Protein AF-A0A954H756-F1 (afdb_monomer)

Solvent-accessible surface area (backbone atoms only — not comparable to full-atom values): 7678 Å² total; per-residue (Å²): 134,86,78,82,77,81,52,74,62,62,56,52,52,52,54,52,53,52,52,53,53,49,65,61,44,54,64,52,52,51,54,52,51,53,52,49,36,52,51,51,34,53,49,37,53,50,49,50,53,50,15,44,51,52,43,21,76,73,68,79,44,71,74,56,66,47,76,98,42,46,67,43,47,54,42,73,62,69,33,19,66,55,66,82,34,46,74,57,40,68,48,56,61,86,91,54,54,53,34,40,78,60,83,94,64,56,41,75,27,75,80,40,49,67,52,73,69,58,81,58,69,73,84,47,39,82,76,62,77,130

Secondary structure (DSSP, 8-state):
----PPPHHHHHHHHHHHHHHHHHHHHHHHHHHHHHHHHHHHHHHHHHHHHHHHHHHHHSS--PPPTT-TTPPPHHHHTGGGTT-HHHHHHS-SSS-SEESSGGG-EE-GGGHHHHH---GGGS-TTS--

Structure (mmCIF, N/CA/C/O backbone):
data_AF-A0A954H756-F1
#
_entry.id   AF-A0A954H756-F1
#
loop_
_atom_site.group_PDB
_atom_site.id
_atom_site.type_symbol
_atom_site.label_atom_id
_atom_site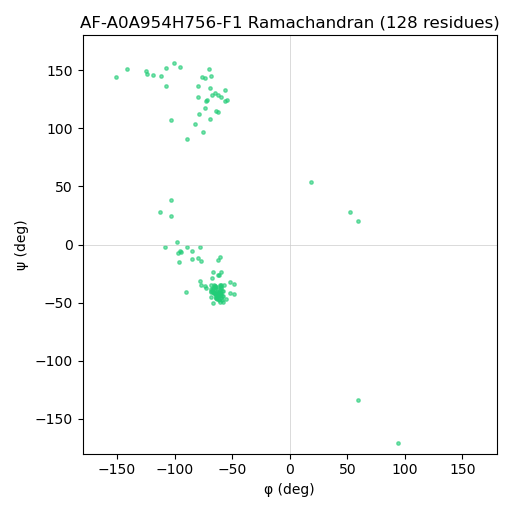.label_alt_id
_atom_site.label_comp_id
_atom_site.label_asym_id
_atom_site.label_entity_id
_atom_site.label_seq_id
_atom_site.pdbx_PDB_ins_code
_atom_site.Cartn_x
_atom_site.Cartn_y
_atom_site.Cartn_z
_atom_site.occupancy
_atom_site.B_iso_or_equiv
_atom_site.auth_seq_id
_atom_site.auth_comp_id
_atom_site.auth_asym_id
_atom_site.auth_atom_id
_atom_site.pdbx_PDB_model_num
ATOM 1 N N . MET A 1 1 ? -52.674 17.318 35.485 1.00 52.25 1 MET A N 1
ATOM 2 C CA . MET A 1 1 ? -51.735 16.409 34.785 1.00 52.25 1 MET A CA 1
ATOM 3 C C . MET A 1 1 ? -50.572 16.095 35.718 1.00 52.25 1 MET A C 1
ATOM 5 O O . MET A 1 1 ? -49.840 17.005 36.085 1.00 52.25 1 MET A O 1
ATOM 9 N N . ARG A 1 2 ? -50.454 14.851 36.197 1.00 52.75 2 ARG A N 1
ATOM 10 C CA . ARG A 1 2 ? -49.448 14.463 37.199 1.00 52.75 2 ARG A CA 1
ATOM 11 C C . ARG A 1 2 ? -48.113 14.191 36.496 1.00 52.75 2 ARG A C 1
ATOM 13 O O . ARG A 1 2 ? -47.972 13.156 35.854 1.00 52.75 2 ARG A O 1
ATOM 20 N N . LYS A 1 3 ? -47.157 15.124 36.583 1.00 62.19 3 LYS A N 1
ATOM 21 C CA . LYS A 1 3 ? -45.774 14.883 36.140 1.00 62.19 3 LYS A CA 1
ATOM 22 C C . LYS A 1 3 ? -45.188 13.780 37.03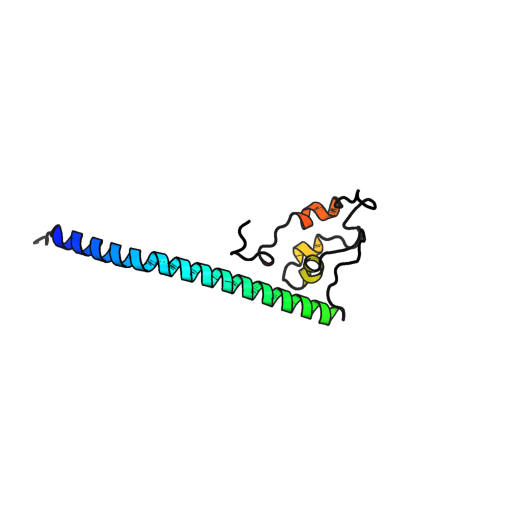0 1.00 62.19 3 LYS A C 1
ATOM 24 O O . LYS A 1 3 ? -45.085 13.972 38.239 1.00 62.19 3 LYS A O 1
ATOM 29 N N . ARG A 1 4 ? -44.864 12.615 36.461 1.00 69.50 4 ARG A N 1
ATOM 30 C CA . ARG A 1 4 ? -44.058 11.597 37.150 1.00 69.50 4 ARG A CA 1
ATOM 31 C C . ARG A 1 4 ? -42.644 12.169 37.277 1.00 69.50 4 ARG A C 1
ATOM 33 O O . ARG A 1 4 ? -41.977 12.357 36.265 1.00 69.50 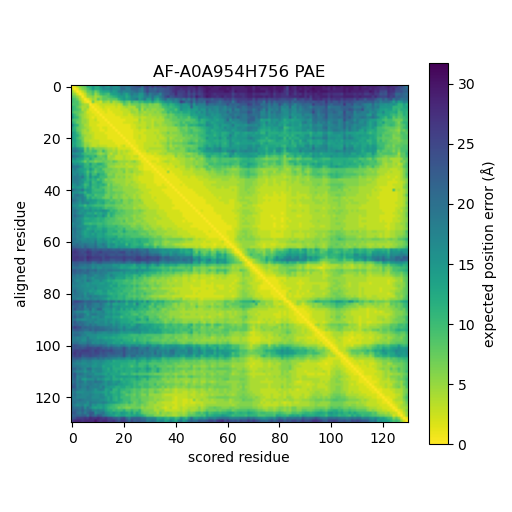4 ARG A O 1
ATOM 40 N N . GLY A 1 5 ? -42.248 12.546 38.490 1.00 72.44 5 GLY A N 1
ATOM 41 C CA . GLY A 1 5 ? -40.878 12.956 38.783 1.00 72.44 5 GLY A CA 1
ATOM 42 C C . GLY A 1 5 ? -39.981 11.727 38.755 1.00 72.44 5 GLY A C 1
ATOM 43 O O . GLY A 1 5 ? -40.275 10.750 39.436 1.00 72.44 5 GLY A O 1
ATOM 44 N N . PHE A 1 6 ? -38.933 11.771 37.938 1.00 75.12 6 PHE A N 1
ATOM 45 C CA . PHE A 1 6 ? -37.888 10.753 37.926 1.00 75.12 6 PHE A CA 1
ATOM 46 C C . PHE A 1 6 ? -37.161 10.799 39.272 1.00 75.12 6 PHE A C 1
ATOM 48 O O . PHE A 1 6 ? -36.789 11.883 39.731 1.00 75.12 6 PHE A O 1
ATOM 55 N N . THR A 1 7 ? -36.978 9.658 39.928 1.00 88.81 7 THR A N 1
ATOM 56 C CA . THR A 1 7 ? -36.192 9.623 41.166 1.00 88.81 7 THR A CA 1
ATOM 57 C C . THR A 1 7 ? -34.701 9.703 40.823 1.00 88.81 7 THR A C 1
ATOM 59 O O . THR A 1 7 ? -34.252 9.153 39.818 1.00 88.81 7 THR A O 1
ATOM 62 N N . LEU A 1 8 ? -33.903 10.384 41.655 1.00 87.38 8 LEU A N 1
ATOM 63 C CA . LEU A 1 8 ? -32.437 10.444 41.496 1.00 87.38 8 LEU A CA 1
ATOM 64 C C . LEU A 1 8 ? -31.811 9.045 41.368 1.00 87.38 8 LEU A C 1
ATOM 66 O O . LEU A 1 8 ? -30.833 8.863 40.650 1.00 87.38 8 LEU A O 1
ATOM 70 N N . ILE A 1 9 ? -32.413 8.061 42.038 1.00 90.88 9 ILE A N 1
ATOM 71 C CA . ILE A 1 9 ? -31.980 6.663 42.050 1.00 90.88 9 ILE A CA 1
ATOM 72 C C . ILE A 1 9 ? -32.186 6.007 40.678 1.00 90.88 9 ILE A C 1
ATOM 74 O O . ILE A 1 9 ? -31.269 5.358 40.181 1.00 90.88 9 ILE A O 1
ATOM 78 N N . GLU A 1 10 ? -33.343 6.203 40.036 1.00 90.50 10 GLU A N 1
ATOM 79 C CA . GLU A 1 10 ? -33.596 5.672 38.688 1.00 90.50 10 GLU A CA 1
ATOM 80 C C . GLU A 1 10 ? -32.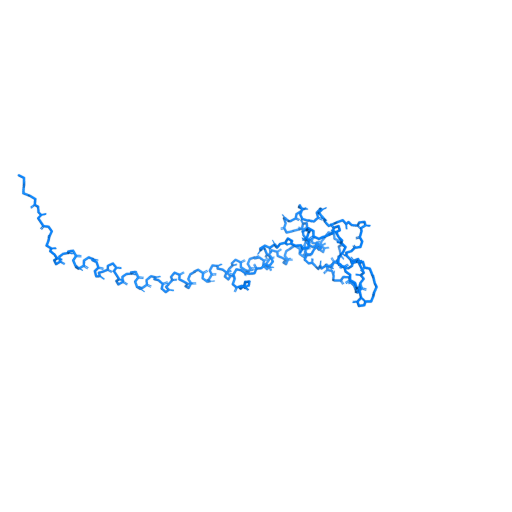597 6.231 37.670 1.00 90.50 10 GLU A C 1
ATOM 82 O O . GLU A 1 10 ? -32.083 5.485 36.838 1.00 90.50 10 GLU A O 1
ATOM 87 N N . LEU A 1 11 ? -32.264 7.524 37.757 1.00 90.75 11 LEU A N 1
ATOM 88 C CA . LEU A 1 11 ? -31.269 8.133 36.870 1.00 90.75 11 LEU A CA 1
ATOM 89 C C . LEU A 1 11 ? -29.865 7.559 37.123 1.00 90.75 11 LEU A C 1
ATOM 91 O O . LEU A 1 11 ? -29.133 7.273 36.175 1.00 90.75 11 LEU A O 1
ATOM 95 N N . LEU A 1 12 ? -29.506 7.360 38.394 1.00 92.94 12 LEU A N 1
ATOM 96 C CA . LEU A 1 12 ? -28.193 6.867 38.807 1.00 92.94 12 LEU A CA 1
ATOM 97 C C . LEU A 1 12 ? -27.950 5.414 38.367 1.00 92.94 12 LEU A C 1
ATOM 99 O O . LEU A 1 12 ? -26.855 5.075 37.920 1.00 92.94 12 LEU A O 1
ATOM 103 N N . VAL A 1 13 ? -28.975 4.561 38.422 1.00 94.12 13 VAL A N 1
ATOM 104 C CA . VAL A 1 13 ? -28.884 3.179 37.921 1.00 94.12 13 VAL A CA 1
ATOM 105 C C . VAL A 1 13 ? -28.644 3.151 36.412 1.00 94.12 13 VAL A C 1
ATOM 107 O O . VAL A 1 13 ? -27.800 2.392 35.938 1.00 94.12 13 VAL A O 1
ATOM 110 N N . VAL A 1 14 ? -29.336 4.000 35.648 1.00 94.75 14 VAL A N 1
ATOM 111 C CA . VAL A 1 14 ? -29.204 4.026 34.183 1.00 94.75 14 VAL A CA 1
ATOM 112 C C . VAL A 1 14 ? -27.793 4.432 33.762 1.00 94.75 14 VAL A C 1
ATOM 114 O O . VAL A 1 14 ? -27.189 3.763 32.923 1.00 94.75 14 VAL A O 1
ATOM 117 N N . ILE A 1 15 ? -27.227 5.479 34.370 1.00 95.94 15 ILE A N 1
ATOM 118 C CA . ILE A 1 15 ? -25.853 5.895 34.052 1.00 95.94 15 ILE A CA 1
ATOM 119 C C . ILE A 1 15 ? -24.824 4.829 34.456 1.00 95.94 15 ILE A C 1
ATOM 121 O O . ILE A 1 15 ? -23.861 4.620 33.721 1.00 95.94 15 ILE A O 1
ATOM 125 N N . ALA A 1 16 ? -25.047 4.109 35.563 1.00 95.31 16 ALA A N 1
ATOM 126 C CA . ALA A 1 16 ? -24.163 3.031 36.001 1.00 95.31 16 ALA A CA 1
ATOM 127 C C . ALA A 1 16 ? -24.146 1.867 34.997 1.00 95.31 16 ALA A C 1
ATOM 129 O O . ALA A 1 16 ? -23.077 1.371 34.641 1.00 95.31 16 ALA A O 1
ATOM 130 N N . ILE A 1 17 ? -25.313 1.476 34.475 1.00 96.19 17 ILE A N 1
ATOM 131 C CA . ILE A 1 17 ? -25.416 0.431 33.448 1.00 96.19 17 ILE A CA 1
ATOM 132 C C . ILE A 1 17 ? -24.724 0.878 32.151 1.00 96.19 17 ILE A C 1
ATOM 134 O O . ILE A 1 17 ? -23.930 0.120 31.596 1.00 96.19 17 ILE A O 1
ATOM 138 N N . ILE A 1 18 ? -24.958 2.113 31.687 1.00 95.69 18 ILE A N 1
ATOM 139 C CA . ILE A 1 18 ? -24.313 2.649 30.474 1.00 95.69 18 ILE A CA 1
ATOM 140 C C . ILE A 1 18 ? -22.784 2.671 30.625 1.00 95.69 18 ILE A C 1
ATOM 142 O O . ILE A 1 18 ? -22.075 2.271 29.701 1.00 95.69 18 ILE A O 1
ATOM 146 N N . ALA A 1 19 ? -22.267 3.087 31.786 1.00 95.69 19 ALA A N 1
ATOM 147 C CA . ALA A 1 19 ? -20.830 3.120 32.053 1.00 95.69 19 ALA A CA 1
ATOM 148 C C . ALA A 1 19 ? -20.191 1.722 31.973 1.00 95.69 19 ALA A C 1
ATOM 150 O O . ALA A 1 19 ? -19.142 1.569 31.346 1.00 95.69 19 ALA A O 1
ATOM 151 N N . ILE A 1 20 ? -20.841 0.696 32.537 1.00 94.56 20 ILE A N 1
ATOM 152 C CA . ILE A 1 20 ? -20.375 -0.699 32.458 1.00 94.56 20 ILE A CA 1
ATOM 153 C C . ILE A 1 20 ? -20.388 -1.194 31.008 1.00 94.56 20 ILE A C 1
ATOM 155 O O . ILE A 1 20 ? -19.408 -1.779 30.548 1.00 94.56 20 ILE A O 1
ATOM 159 N N . LEU A 1 21 ? -21.465 -0.929 30.262 1.00 95.50 21 LEU A N 1
ATOM 160 C CA . LEU A 1 21 ? -21.563 -1.328 28.857 1.00 95.50 21 LEU A CA 1
ATOM 161 C C . LEU A 1 21 ? -20.446 -0.695 28.015 1.00 95.50 21 LEU A C 1
ATOM 163 O O . LEU A 1 21 ? -19.778 -1.396 27.259 1.00 95.50 21 LEU A O 1
ATOM 167 N N . ILE A 1 22 ? -20.184 0.606 28.175 1.00 93.88 22 ILE A N 1
ATOM 168 C CA . ILE A 1 22 ? -19.110 1.298 27.444 1.00 93.88 22 ILE A CA 1
ATOM 169 C C . ILE A 1 22 ? -17.731 0.762 27.843 1.00 93.88 22 ILE A C 1
ATOM 171 O O . ILE A 1 22 ? -16.895 0.540 26.965 1.00 93.88 22 ILE A O 1
ATOM 175 N N . ALA A 1 23 ? -17.495 0.512 29.134 1.00 90.62 23 ALA A N 1
ATOM 176 C CA . ALA A 1 23 ? -16.226 -0.025 29.624 1.00 90.62 23 ALA A CA 1
ATOM 177 C C . ALA A 1 23 ? -15.889 -1.393 29.005 1.00 90.62 23 ALA A C 1
ATOM 179 O O . ALA A 1 23 ? -14.725 -1.664 28.716 1.00 90.62 23 ALA A O 1
ATOM 180 N N . LEU A 1 24 ? -16.899 -2.228 28.739 1.00 90.88 24 LEU A N 1
ATOM 181 C CA . LEU A 1 24 ? -16.727 -3.515 28.059 1.00 90.88 24 LEU A CA 1
ATOM 182 C C . LEU A 1 24 ? -16.565 -3.368 26.535 1.00 90.88 24 LEU A C 1
ATOM 184 O O . LEU A 1 24 ? -15.854 -4.153 25.908 1.00 90.88 24 LEU A O 1
ATOM 188 N N . LEU A 1 25 ? -17.187 -2.353 25.928 1.00 89.50 25 LEU A N 1
ATOM 189 C CA . LEU A 1 25 ? -17.141 -2.120 24.480 1.00 89.50 25 LEU A CA 1
ATOM 190 C C . LEU A 1 25 ? -15.818 -1.505 24.007 1.00 89.50 25 LEU A C 1
ATOM 192 O O . LEU A 1 25 ? -15.344 -1.827 22.919 1.00 89.50 25 LEU A O 1
ATOM 196 N N . LEU A 1 26 ? -15.200 -0.636 24.806 1.00 88.25 26 LEU A N 1
ATOM 197 C CA . LEU A 1 26 ? -13.976 0.080 24.434 1.00 88.25 26 LEU A CA 1
ATOM 198 C C . LEU A 1 26 ? -12.791 -0.845 24.067 1.00 88.25 26 LEU A C 1
ATOM 200 O O . LEU A 1 26 ? -12.226 -0.661 22.982 1.00 88.25 26 LEU A O 1
ATOM 204 N N . PRO A 1 27 ? -12.433 -1.870 24.873 1.00 85.31 27 PRO A N 1
ATOM 205 C CA . PRO A 1 27 ? -11.376 -2.813 24.503 1.00 85.31 27 PRO A CA 1
ATOM 206 C C . PRO A 1 27 ? -11.756 -3.671 23.285 1.00 85.31 27 PRO A C 1
ATOM 208 O O . PRO A 1 27 ? -10.904 -3.944 22.438 1.00 85.31 27 PRO A O 1
ATOM 211 N N . ALA A 1 28 ? -13.034 -4.043 23.140 1.00 88.38 28 ALA A N 1
ATOM 212 C CA . ALA A 1 28 ? -13.511 -4.831 22.003 1.00 88.38 28 ALA A CA 1
ATOM 213 C C . ALA A 1 28 ? -13.427 -4.052 20.674 1.00 88.38 28 ALA A C 1
ATOM 215 O O . ALA A 1 28 ? -12.990 -4.591 19.655 1.00 88.38 28 ALA A O 1
ATOM 216 N N . VAL A 1 29 ? -13.768 -2.759 20.678 1.00 91.19 29 VAL A N 1
ATOM 217 C CA . VAL A 1 29 ? -13.696 -1.899 19.485 1.00 91.19 29 VAL A CA 1
ATOM 218 C C . VAL A 1 29 ? -12.255 -1.711 19.009 1.00 91.19 29 VAL A C 1
ATOM 220 O O . VAL A 1 29 ? -12.013 -1.661 17.803 1.00 91.19 29 VAL A O 1
ATOM 223 N N . GLN A 1 30 ? -11.279 -1.634 19.915 1.00 85.62 30 GLN A N 1
ATOM 224 C CA . GLN A 1 30 ? -9.871 -1.518 19.523 1.00 85.62 30 GLN A CA 1
ATOM 225 C C . GLN A 1 30 ? -9.344 -2.797 18.868 1.00 85.62 30 GLN A C 1
ATOM 227 O O . GLN A 1 30 ? -8.673 -2.717 17.837 1.00 85.62 30 GLN A O 1
ATOM 232 N N . GLN A 1 31 ? -9.710 -3.967 19.400 1.00 86.12 31 GLN A N 1
ATOM 233 C CA . GLN A 1 31 ? -9.375 -5.252 18.780 1.00 86.12 31 GLN A CA 1
ATOM 234 C C . GLN A 1 31 ? -9.995 -5.375 17.384 1.00 86.12 31 GLN A C 1
ATOM 236 O O . GLN A 1 31 ? -9.308 -5.753 16.435 1.00 86.12 31 GLN A O 1
ATOM 241 N N . ALA A 1 32 ? -11.263 -4.982 17.233 1.00 87.06 32 ALA A N 1
ATOM 242 C CA . ALA A 1 32 ? -11.941 -4.978 15.940 1.00 87.06 32 ALA A CA 1
ATOM 243 C C . ALA A 1 32 ? -11.278 -4.017 14.936 1.00 87.06 32 ALA A C 1
ATOM 245 O O . ALA A 1 32 ? -11.076 -4.376 13.776 1.00 87.06 32 ALA A O 1
ATOM 246 N N . ARG A 1 33 ? -10.882 -2.813 15.374 1.00 89.69 33 ARG A N 1
ATOM 247 C CA . ARG A 1 33 ? -10.160 -1.846 14.528 1.00 89.69 33 ARG A CA 1
ATOM 248 C C . ARG A 1 33 ? -8.814 -2.389 14.065 1.00 89.69 33 ARG A C 1
ATOM 250 O O . ARG A 1 33 ? -8.487 -2.267 12.889 1.00 89.69 33 ARG A O 1
ATOM 257 N N . GLU A 1 34 ? -8.050 -3.007 14.957 1.00 88.94 34 GLU A N 1
ATOM 258 C CA . GLU A 1 34 ? -6.756 -3.586 14.594 1.00 88.94 34 GLU A CA 1
ATOM 259 C C . GLU A 1 34 ? -6.912 -4.798 13.664 1.00 88.94 34 GLU A C 1
ATOM 261 O O . GLU A 1 34 ? -6.174 -4.932 12.688 1.00 88.94 34 GLU A O 1
ATOM 266 N N . ALA A 1 35 ? -7.923 -5.641 13.883 1.00 87.75 35 ALA A N 1
ATOM 267 C CA . ALA A 1 35 ? -8.250 -6.730 12.967 1.00 87.75 35 ALA A CA 1
ATOM 268 C C . ALA A 1 35 ? -8.637 -6.212 11.568 1.00 87.75 35 ALA A C 1
ATOM 270 O O . ALA A 1 35 ? -8.192 -6.769 10.559 1.00 87.75 35 ALA A O 1
ATOM 271 N N . ALA A 1 36 ? -9.404 -5.119 11.490 1.00 88.88 36 ALA A N 1
ATOM 272 C CA . ALA A 1 36 ? -9.738 -4.465 10.228 1.00 88.88 36 ALA A CA 1
ATOM 273 C C . ALA A 1 36 ? -8.488 -3.915 9.520 1.00 88.88 36 ALA A C 1
ATOM 275 O O . ALA A 1 36 ? -8.287 -4.211 8.342 1.00 88.88 36 ALA A O 1
ATOM 276 N N . ARG A 1 37 ? -7.597 -3.209 10.237 1.00 91.44 37 ARG A N 1
ATOM 277 C CA . ARG A 1 37 ? -6.320 -2.710 9.682 1.00 91.44 37 ARG A CA 1
ATOM 278 C C . ARG A 1 37 ? -5.449 -3.835 9.125 1.00 91.44 37 ARG A C 1
ATOM 280 O O . ARG A 1 37 ? -4.953 -3.739 8.002 1.00 91.44 37 ARG A O 1
ATOM 287 N N . ARG A 1 38 ? -5.326 -4.945 9.859 1.00 90.44 38 ARG A N 1
ATOM 288 C CA . ARG A 1 38 ? -4.593 -6.140 9.407 1.00 90.44 38 ARG A CA 1
ATOM 289 C C . ARG A 1 38 ? -5.221 -6.774 8.174 1.00 90.44 38 ARG A C 1
ATOM 291 O O . ARG A 1 38 ? -4.507 -7.202 7.271 1.00 90.44 38 ARG A O 1
ATOM 298 N N . THR A 1 39 ? -6.548 -6.846 8.126 1.00 91.69 39 THR A N 1
ATOM 299 C CA . THR A 1 39 ? -7.268 -7.400 6.972 1.00 91.69 39 THR A CA 1
ATOM 300 C C . THR A 1 39 ? -7.063 -6.531 5.735 1.00 91.69 39 THR A C 1
ATOM 302 O O . THR A 1 39 ? -6.788 -7.060 4.660 1.00 91.69 39 THR A O 1
ATOM 305 N N . GLN A 1 40 ? -7.107 -5.207 5.891 1.00 90.69 40 GLN A N 1
ATOM 306 C CA . GLN A 1 40 ? -6.816 -4.265 4.814 1.00 90.69 40 GLN A CA 1
ATOM 307 C C . GLN A 1 40 ? -5.379 -4.420 4.296 1.00 90.69 40 GLN A C 1
ATOM 309 O O . GLN A 1 40 ? -5.189 -4.592 3.098 1.00 90.69 40 GLN A O 1
ATOM 314 N N . CYS A 1 41 ? -4.385 -4.476 5.186 1.00 92.19 41 CYS A N 1
ATOM 315 C CA . CYS A 1 41 ? -2.983 -4.728 4.825 1.00 92.19 41 CYS A CA 1
ATOM 316 C C . CYS A 1 41 ? -2.814 -6.037 4.029 1.00 92.19 41 CY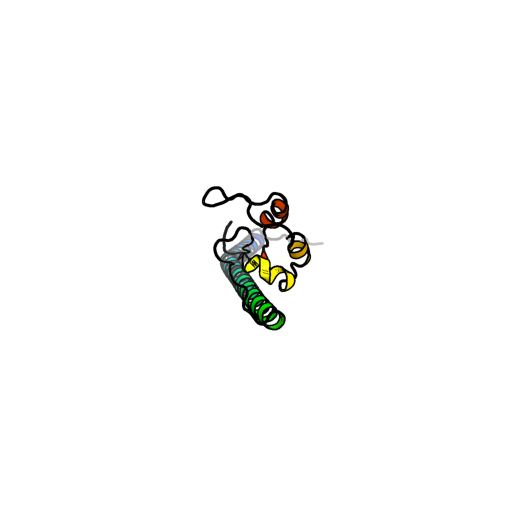S A C 1
ATOM 318 O O . CYS A 1 41 ? -2.205 -6.053 2.960 1.00 92.19 41 CYS A O 1
ATOM 320 N N . LYS A 1 42 ? -3.431 -7.136 4.486 1.00 92.06 42 LYS A N 1
ATOM 321 C CA . LYS A 1 42 ? -3.418 -8.415 3.756 1.00 92.06 42 LYS A CA 1
ATOM 322 C C . LYS A 1 42 ? -4.052 -8.308 2.370 1.00 92.06 42 LYS A C 1
ATOM 324 O O . LYS A 1 42 ? -3.563 -8.935 1.435 1.00 92.06 42 LYS A O 1
ATOM 329 N N . ASN A 1 43 ? -5.134 -7.548 2.227 1.00 91.75 43 ASN A N 1
ATOM 330 C CA . ASN A 1 43 ? -5.774 -7.340 0.931 1.00 91.75 43 ASN A CA 1
ATOM 331 C C . ASN A 1 43 ? -4.898 -6.502 -0.007 1.00 91.75 43 ASN A C 1
ATOM 333 O O . ASN A 1 43 ? -4.772 -6.872 -1.172 1.00 91.75 43 ASN A O 1
ATOM 337 N N . ASN A 1 44 ? -4.228 -5.462 0.498 1.00 91.81 44 ASN A N 1
ATOM 338 C CA . ASN A 1 44 ? -3.262 -4.692 -0.287 1.00 91.81 44 ASN A CA 1
ATOM 339 C C . ASN A 1 44 ? -2.131 -5.595 -0.802 1.00 91.81 44 ASN A C 1
ATOM 341 O O . ASN A 1 44 ? -1.857 -5.615 -1.996 1.00 91.81 44 ASN A O 1
ATOM 345 N N . LEU A 1 45 ? -1.545 -6.434 0.061 1.00 91.38 45 LEU A N 1
ATOM 346 C CA . LEU A 1 45 ? -0.510 -7.398 -0.337 1.00 91.38 45 LEU A CA 1
ATOM 347 C C . LEU A 1 45 ? -0.994 -8.380 -1.413 1.00 91.38 45 LEU A C 1
ATOM 349 O O . LEU A 1 45 ? -0.264 -8.676 -2.358 1.00 91.38 45 LEU A O 1
ATOM 353 N N . LYS A 1 46 ? -2.237 -8.865 -1.308 1.00 92.94 46 LYS A N 1
ATOM 354 C CA . LYS A 1 46 ? -2.840 -9.704 -2.354 1.00 92.94 46 LYS A CA 1
ATOM 355 C C . LYS A 1 46 ? -2.967 -8.949 -3.675 1.00 92.94 46 LYS A C 1
ATOM 357 O O . LYS A 1 46 ? -2.647 -9.514 -4.714 1.00 92.94 46 LYS A O 1
ATOM 362 N N . GLN A 1 47 ? -3.402 -7.690 -3.644 1.00 92.38 47 GLN A N 1
ATOM 363 C CA . GLN A 1 47 ? -3.495 -6.854 -4.843 1.00 92.38 47 GLN A CA 1
ATOM 364 C C . GLN A 1 47 ? -2.114 -6.586 -5.463 1.00 92.38 47 GLN A C 1
ATOM 366 O O . GLN A 1 47 ? -1.989 -6.635 -6.681 1.00 92.38 47 GLN A O 1
ATOM 371 N N . ILE A 1 48 ? -1.062 -6.405 -4.655 1.00 92.44 48 ILE A N 1
ATOM 372 C CA . ILE A 1 48 ? 0.326 -6.310 -5.144 1.00 92.44 48 ILE A CA 1
ATOM 373 C C . ILE A 1 48 ? 0.737 -7.605 -5.852 1.00 92.44 48 ILE A C 1
ATOM 375 O O . ILE A 1 48 ? 1.267 -7.558 -6.958 1.00 92.44 48 ILE A O 1
ATOM 379 N N . GLY A 1 49 ? 0.465 -8.765 -5.246 1.00 92.44 49 GLY A N 1
ATOM 380 C CA . GLY A 1 49 ? 0.745 -10.062 -5.866 1.00 92.44 49 GLY A CA 1
ATOM 381 C C . GLY A 1 49 ? 0.022 -10.237 -7.203 1.00 92.44 49 GLY A C 1
ATOM 382 O O . GLY A 1 49 ? 0.636 -10.630 -8.191 1.00 92.44 49 GLY A O 1
ATOM 383 N N . LEU A 1 50 ? -1.262 -9.871 -7.264 1.00 94.25 50 LEU A N 1
ATOM 384 C CA . LEU A 1 50 ? -2.031 -9.872 -8.511 1.00 94.25 50 LEU A CA 1
ATOM 385 C C . LEU A 1 50 ? -1.423 -8.934 -9.558 1.00 94.25 50 LEU A C 1
ATOM 387 O O . LEU A 1 50 ? -1.281 -9.323 -10.711 1.00 94.25 50 LEU A O 1
ATOM 391 N N . ALA A 1 51 ? -1.009 -7.732 -9.164 1.00 93.31 51 ALA A N 1
ATOM 392 C CA . ALA A 1 51 ? -0.368 -6.783 -10.065 1.00 93.31 51 ALA A CA 1
ATOM 393 C C . ALA A 1 51 ? 0.966 -7.303 -10.622 1.00 93.31 51 ALA A C 1
ATOM 395 O O . ALA A 1 51 ? 1.249 -7.114 -11.802 1.00 93.31 51 ALA A O 1
ATOM 396 N N . ILE A 1 52 ? 1.761 -8.002 -9.806 1.00 93.44 52 ILE A N 1
ATOM 397 C CA . ILE A 1 52 ? 3.000 -8.659 -10.241 1.00 93.44 52 ILE A CA 1
ATOM 398 C C . ILE A 1 52 ? 2.706 -9.764 -11.265 1.00 93.44 52 ILE A C 1
ATOM 400 O O . ILE A 1 52 ? 3.390 -9.844 -12.283 1.00 93.44 52 ILE A O 1
ATOM 404 N N . HIS A 1 53 ? 1.682 -10.589 -11.035 1.00 94.56 53 HIS A N 1
ATOM 405 C CA . HIS A 1 53 ? 1.269 -11.606 -12.006 1.00 94.56 53 HIS A CA 1
ATOM 406 C C . HIS A 1 53 ? 0.704 -10.994 -13.294 1.00 94.56 53 HIS A C 1
ATOM 408 O O . HIS A 1 53 ? 1.000 -11.483 -14.376 1.00 94.56 53 HIS A O 1
ATOM 414 N N . ASN A 1 54 ? -0.048 -9.894 -13.210 1.00 93.50 54 ASN A N 1
ATOM 415 C CA . ASN A 1 54 ? -0.531 -9.177 -14.393 1.00 93.50 54 ASN A CA 1
ATOM 416 C C . ASN A 1 54 ? 0.625 -8.567 -15.201 1.00 93.50 54 ASN A C 1
ATOM 418 O O . ASN A 1 54 ? 0.603 -8.590 -16.434 1.00 93.50 54 ASN A O 1
ATOM 422 N N . TYR A 1 55 ? 1.649 -8.056 -14.511 1.00 92.88 55 TYR A N 1
ATOM 423 C CA . TYR A 1 55 ? 2.882 -7.593 -15.138 1.00 92.88 55 TYR A CA 1
ATOM 424 C C . TYR A 1 55 ? 3.571 -8.741 -15.884 1.00 92.88 55 TYR A C 1
ATOM 426 O O . TYR A 1 55 ? 3.886 -8.604 -17.065 1.00 92.88 55 TYR A O 1
ATOM 434 N N . GLU A 1 56 ? 3.752 -9.890 -15.229 1.00 93.94 56 GLU A N 1
ATOM 435 C CA . GLU A 1 56 ? 4.363 -11.068 -15.849 1.00 93.94 56 GLU A CA 1
ATOM 436 C C . GLU A 1 56 ? 3.541 -11.581 -17.037 1.00 93.94 56 GLU A C 1
ATOM 438 O O . GLU A 1 56 ? 4.104 -11.800 -18.102 1.00 93.94 56 GLU A O 1
ATOM 443 N N . SER A 1 57 ? 2.213 -11.623 -16.937 1.00 94.25 57 SER A N 1
ATOM 444 C CA . SER A 1 57 ? 1.346 -11.998 -18.059 1.00 94.25 57 SER A CA 1
ATOM 445 C C . SER A 1 57 ? 1.455 -11.049 -19.260 1.00 94.25 57 SER A C 1
ATOM 447 O O . SER A 1 57 ? 1.161 -11.461 -20.380 1.00 94.25 57 SER A O 1
ATOM 449 N N . THR A 1 58 ? 1.831 -9.784 -19.045 1.00 92.62 58 THR A N 1
ATOM 450 C CA . THR A 1 58 ? 1.937 -8.768 -20.107 1.00 92.62 58 THR A CA 1
ATOM 451 C C . THR A 1 58 ? 3.329 -8.742 -20.738 1.00 92.62 58 THR A C 1
ATOM 453 O O . THR A 1 58 ? 3.455 -8.593 -21.951 1.00 92.62 58 THR A O 1
ATOM 456 N N . TYR A 1 59 ? 4.376 -8.871 -19.921 1.00 90.38 59 TYR A N 1
ATOM 457 C CA . TYR A 1 59 ? 5.771 -8.708 -20.344 1.00 90.38 59 TYR A CA 1
ATOM 458 C C . TYR A 1 59 ? 6.561 -10.026 -20.391 1.00 90.38 59 TYR A C 1
ATOM 460 O O . TYR A 1 59 ? 7.734 -10.015 -20.756 1.00 90.38 59 TYR A O 1
ATOM 468 N N . SER A 1 60 ? 5.941 -11.150 -20.016 1.00 92.19 60 SER A N 1
ATOM 469 C CA . SER A 1 60 ? 6.553 -12.485 -19.888 1.00 92.19 60 SER A CA 1
ATOM 470 C C . SER A 1 60 ? 7.813 -12.505 -19.013 1.00 92.19 60 SER A C 1
ATOM 472 O O . SER A 1 60 ? 8.720 -13.313 -19.210 1.00 92.19 60 SER A O 1
ATOM 474 N N . LEU A 1 61 ? 7.889 -11.579 -18.056 1.00 89.81 61 LEU A N 1
ATOM 475 C CA . LEU A 1 61 ? 8.987 -11.439 -17.108 1.00 89.81 61 LEU A CA 1
ATOM 476 C C . LEU A 1 61 ? 8.470 -10.841 -15.801 1.00 89.81 61 LEU A C 1
ATOM 478 O O . LEU A 1 61 ? 7.599 -9.973 -15.806 1.00 89.81 61 LEU A O 1
ATOM 482 N N . PHE A 1 62 ? 9.025 -11.275 -14.672 1.00 89.31 62 PHE A N 1
ATOM 483 C CA . PHE A 1 62 ? 8.702 -10.670 -13.382 1.00 89.31 62 PHE A CA 1
ATOM 484 C C . PHE A 1 62 ? 9.365 -9.294 -13.239 1.00 89.31 62 PHE A C 1
ATOM 486 O O . PHE A 1 62 ? 10.512 -9.124 -13.663 1.00 89.31 62 PHE A O 1
ATOM 493 N N . PRO A 1 63 ? 8.692 -8.318 -12.603 1.00 87.00 63 PRO A N 1
ATOM 494 C CA . PRO A 1 63 ? 9.266 -7.002 -12.378 1.00 87.00 63 PRO A CA 1
ATOM 495 C C . PRO A 1 63 ? 10.513 -7.140 -11.495 1.00 87.00 63 PRO A C 1
ATOM 497 O O . PRO A 1 63 ? 10.437 -7.542 -10.335 1.00 87.00 63 PRO A O 1
ATOM 500 N N . GLY A 1 64 ? 11.674 -6.830 -12.064 1.00 79.12 64 GLY A N 1
ATOM 501 C CA . GLY A 1 64 ? 12.962 -6.877 -11.380 1.00 79.12 64 GLY A CA 1
ATOM 502 C C . GLY A 1 64 ? 13.417 -5.493 -10.931 1.00 79.12 64 GLY A C 1
ATOM 503 O O . GLY A 1 64 ? 13.043 -4.478 -11.517 1.00 79.12 64 GLY A O 1
ATOM 504 N N . MET A 1 65 ? 14.275 -5.445 -9.912 1.00 68.38 65 MET A N 1
ATOM 505 C CA . MET A 1 65 ? 15.102 -4.260 -9.686 1.00 68.38 65 MET A CA 1
ATOM 506 C C . MET A 1 65 ? 16.179 -4.230 -10.765 1.00 68.38 65 MET A C 1
ATOM 508 O O . MET A 1 65 ? 16.934 -5.194 -10.905 1.00 68.38 65 MET A O 1
ATOM 512 N N . ALA A 1 66 ? 16.263 -3.144 -11.533 1.00 67.12 66 ALA A N 1
ATOM 513 C CA . ALA A 1 66 ? 17.351 -3.033 -12.494 1.00 67.12 66 ALA A CA 1
ATOM 514 C C . ALA A 1 66 ? 18.679 -2.887 -11.733 1.00 67.12 66 ALA A C 1
ATOM 516 O O . ALA A 1 66 ? 18.806 -2.050 -10.837 1.00 67.12 66 ALA A O 1
ATOM 517 N N . ALA A 1 67 ? 19.657 -3.723 -12.083 1.00 59.72 67 ALA A N 1
ATOM 518 C CA . ALA A 1 67 ? 20.971 -3.741 -11.453 1.00 59.72 67 ALA A CA 1
ATOM 519 C C . ALA A 1 67 ? 21.625 -2.355 -11.542 1.00 59.72 67 ALA A C 1
ATOM 521 O O . ALA A 1 67 ? 21.723 -1.823 -12.646 1.00 59.72 67 ALA A O 1
ATOM 522 N N . SER A 1 68 ? 22.002 -1.791 -10.383 1.00 64.00 68 SER A N 1
ATOM 523 C CA . SER A 1 68 ? 22.850 -0.599 -10.156 1.00 64.00 68 SER A CA 1
ATOM 524 C C . SER A 1 68 ? 23.014 0.343 -11.357 1.00 64.00 68 SER A C 1
ATOM 526 O O . SER A 1 68 ? 24.131 0.636 -11.785 1.00 64.00 68 SER A O 1
ATOM 528 N N . SER A 1 69 ? 21.900 0.792 -11.927 1.00 74.25 69 SER A N 1
ATOM 529 C CA . SER A 1 69 ? 21.873 1.634 -13.116 1.00 74.25 69 SER A CA 1
ATOM 530 C C . SER A 1 69 ? 21.099 2.891 -12.795 1.00 74.25 69 SER A C 1
ATOM 532 O O . SER A 1 69 ? 20.124 2.873 -12.045 1.00 74.25 69 SER A O 1
ATOM 534 N N . THR A 1 70 ? 21.507 3.991 -13.411 1.00 80.69 70 THR A N 1
ATOM 535 C CA . THR A 1 70 ? 20.811 5.274 -13.303 1.00 80.69 70 THR A CA 1
ATOM 536 C C . THR A 1 70 ? 19.383 5.222 -13.851 1.00 80.69 70 THR A C 1
ATOM 538 O O . THR A 1 70 ? 18.585 6.107 -13.569 1.00 80.69 70 THR A O 1
ATOM 541 N N . TRP A 1 71 ? 19.035 4.164 -14.586 1.00 81.75 71 TRP A N 1
ATOM 542 C CA . TRP A 1 71 ? 17.708 3.883 -15.136 1.00 81.75 71 TRP A CA 1
ATOM 543 C C . TRP A 1 71 ? 16.888 2.916 -14.273 1.00 81.75 71 TRP A C 1
ATOM 545 O O . TRP A 1 71 ? 15.715 2.673 -14.559 1.00 81.75 71 TRP A O 1
ATOM 555 N N . GLY A 1 72 ? 17.494 2.341 -13.232 1.00 79.44 72 GLY A N 1
ATOM 556 C CA . GLY A 1 72 ? 16.917 1.235 -12.491 1.00 79.44 72 GLY A CA 1
ATOM 557 C C . GLY A 1 72 ? 15.762 1.638 -11.593 1.00 79.44 72 GLY A C 1
ATOM 558 O O . GLY A 1 72 ? 15.926 2.409 -10.652 1.00 79.44 72 GLY A O 1
ATOM 559 N N . ARG A 1 73 ? 14.581 1.089 -11.887 1.00 81.75 73 ARG A N 1
ATOM 560 C CA . ARG A 1 73 ? 13.330 1.363 -11.174 1.00 81.75 73 ARG A CA 1
ATOM 561 C C . ARG A 1 73 ? 13.062 0.332 -10.092 1.00 81.75 73 ARG A C 1
ATOM 563 O O . ARG A 1 73 ? 13.482 -0.820 -10.190 1.00 81.75 73 ARG A O 1
ATOM 570 N N . SER A 1 74 ? 12.324 0.753 -9.069 1.00 84.69 74 SER A N 1
ATOM 571 C CA . SER A 1 74 ? 11.797 -0.175 -8.077 1.00 84.69 74 SER A CA 1
ATOM 572 C C . SER A 1 74 ? 10.697 -1.040 -8.694 1.00 84.69 74 SER A C 1
ATOM 574 O O . SER A 1 74 ? 9.957 -0.605 -9.579 1.00 84.69 74 SER A O 1
ATOM 576 N N . VAL A 1 75 ? 10.547 -2.253 -8.167 1.00 87.62 75 VAL A N 1
ATOM 577 C CA . VAL A 1 75 ? 9.448 -3.172 -8.510 1.00 87.62 75 VAL A CA 1
ATOM 578 C C . VAL A 1 75 ? 8.091 -2.474 -8.360 1.00 87.62 75 VAL A C 1
ATOM 580 O O . VAL A 1 75 ? 7.239 -2.560 -9.239 1.00 87.62 75 VAL A O 1
ATOM 583 N N . HIS A 1 76 ? 7.935 -1.697 -7.286 1.00 87.50 76 HIS A N 1
ATOM 584 C CA . HIS A 1 76 ? 6.735 -0.916 -6.995 1.00 87.50 76 HIS A CA 1
ATOM 585 C C . HIS A 1 76 ? 6.406 0.119 -8.077 1.00 87.50 76 HIS A C 1
ATOM 587 O O . HIS A 1 76 ? 5.229 0.346 -8.338 1.00 87.50 76 HIS A O 1
ATOM 593 N N . ALA A 1 77 ? 7.415 0.728 -8.712 1.00 87.31 77 ALA A N 1
ATOM 594 C CA . ALA A 1 77 ? 7.220 1.662 -9.819 1.00 87.31 77 ALA A CA 1
ATOM 595 C C . ALA A 1 77 ? 6.817 0.941 -11.118 1.00 87.31 77 ALA A C 1
ATOM 597 O O . ALA A 1 77 ? 6.006 1.458 -11.881 1.00 87.31 77 ALA A O 1
ATOM 598 N N . ALA A 1 78 ? 7.352 -0.262 -11.355 1.00 87.62 78 ALA A N 1
ATOM 599 C CA . ALA A 1 78 ? 7.052 -1.063 -12.543 1.00 87.62 78 ALA A CA 1
ATOM 600 C C . ALA A 1 78 ? 5.603 -1.578 -12.561 1.00 87.62 78 ALA A C 1
ATOM 602 O O . ALA A 1 78 ? 4.988 -1.651 -13.623 1.00 87.62 78 ALA A O 1
ATOM 603 N N . ILE A 1 79 ? 5.044 -1.896 -11.390 1.00 90.81 79 ILE A N 1
ATOM 604 C CA . ILE A 1 79 ? 3.676 -2.415 -11.268 1.00 90.81 79 ILE A CA 1
ATOM 605 C C . ILE A 1 79 ? 2.602 -1.324 -11.119 1.00 90.81 79 ILE A C 1
ATOM 607 O O . ILE A 1 79 ? 1.423 -1.664 -11.091 1.00 90.81 79 ILE A O 1
ATOM 611 N N . LEU A 1 80 ? 2.964 -0.030 -11.060 1.00 90.06 80 LEU A N 1
ATOM 612 C CA . LEU A 1 80 ? 2.006 1.089 -10.925 1.00 90.06 80 LEU A CA 1
ATOM 613 C C . LEU A 1 80 ? 0.817 1.039 -11.905 1.00 90.06 80 LEU A C 1
ATOM 615 O O . LEU A 1 80 ? -0.310 1.272 -11.457 1.00 90.06 80 LEU A O 1
ATOM 619 N N . PRO A 1 81 ? 1.005 0.703 -13.200 1.00 88.56 81 PRO A N 1
ATOM 620 C CA . PRO A 1 81 ? -0.110 0.589 -14.142 1.00 88.56 81 PRO A CA 1
ATOM 621 C C . PRO A 1 81 ? -1.126 -0.498 -13.762 1.00 88.56 81 PRO A C 1
ATOM 623 O O . PRO A 1 81 ? -2.295 -0.392 -14.117 1.00 88.56 81 PRO A O 1
ATOM 626 N N . PHE A 1 82 ? -0.695 -1.522 -13.020 1.00 89.88 82 PHE A N 1
ATOM 627 C CA . PHE A 1 82 ? -1.500 -2.684 -12.640 1.00 89.88 82 PHE A CA 1
ATOM 628 C C . PHE A 1 82 ? -2.147 -2.559 -11.249 1.00 89.88 82 PHE A C 1
ATOM 630 O O . PHE A 1 82 ? -2.937 -3.422 -10.876 1.00 89.88 82 PHE A O 1
ATOM 637 N N . VAL A 1 83 ? -1.839 -1.501 -10.488 1.00 88.50 83 VAL A N 1
ATOM 638 C CA . VAL A 1 83 ? -2.401 -1.219 -9.145 1.00 88.50 83 VAL A CA 1
ATOM 639 C C . VAL A 1 83 ? -3.298 0.028 -9.133 1.00 88.50 83 VAL A C 1
ATOM 641 O O . VAL A 1 83 ? -3.382 0.729 -8.130 1.00 88.50 83 VAL A O 1
ATOM 644 N N . GLU A 1 84 ? -3.926 0.347 -10.270 1.00 81.69 84 GLU A N 1
ATOM 645 C CA . GLU A 1 84 ? -4.787 1.533 -10.458 1.00 81.69 84 GLU A CA 1
ATOM 646 C C . GLU A 1 84 ? -4.078 2.884 -10.207 1.00 81.69 84 GLU A C 1
ATOM 648 O O . GLU A 1 84 ? -4.715 3.919 -10.022 1.00 81.69 84 GLU A O 1
ATOM 653 N N . GLN A 1 85 ? -2.741 2.913 -10.266 1.00 82.31 85 GLN A N 1
ATOM 654 C CA . GLN A 1 85 ? -1.917 4.123 -10.131 1.00 82.31 85 GLN A CA 1
ATOM 655 C C . GLN A 1 85 ? -1.386 4.605 -11.491 1.00 82.31 85 GLN A C 1
ATOM 657 O O . GLN A 1 85 ? -0.252 5.076 -11.609 1.00 82.31 85 GLN A O 1
ATOM 662 N N . ALA A 1 86 ? -2.213 4.513 -12.537 1.00 81.12 86 ALA A N 1
ATOM 663 C CA . ALA A 1 86 ? -1.839 4.890 -13.904 1.00 81.12 86 ALA A CA 1
ATOM 664 C C . ALA A 1 86 ? -1.417 6.367 -14.020 1.00 81.12 86 ALA A C 1
ATOM 666 O O . ALA A 1 86 ? -0.457 6.688 -14.717 1.00 81.12 86 ALA A O 1
ATOM 667 N N . ASN A 1 87 ? -2.073 7.264 -13.277 1.00 86.44 87 ASN A N 1
ATOM 668 C CA . ASN A 1 87 ? -1.714 8.685 -13.250 1.00 86.44 87 ASN A CA 1
ATOM 669 C C . ASN A 1 87 ? -0.286 8.909 -12.743 1.00 86.44 87 ASN A C 1
ATOM 671 O O . ASN A 1 87 ? 0.449 9.707 -13.315 1.00 86.44 87 ASN A O 1
ATOM 675 N N . LEU A 1 88 ? 0.119 8.185 -11.696 1.00 86.62 88 LEU A N 1
ATOM 676 C CA . LEU A 1 88 ? 1.471 8.283 -11.154 1.00 86.62 88 LEU A CA 1
ATOM 677 C C . LEU A 1 88 ? 2.490 7.616 -12.082 1.00 86.62 88 LEU A C 1
ATOM 679 O O . LEU A 1 88 ? 3.580 8.152 -12.261 1.00 86.62 88 LEU A O 1
ATOM 683 N N . ALA A 1 89 ? 2.127 6.498 -12.718 1.00 86.19 89 ALA A N 1
ATOM 684 C CA . ALA A 1 89 ? 2.968 5.852 -13.724 1.00 86.19 89 ALA A CA 1
ATOM 685 C C . ALA A 1 89 ? 3.304 6.803 -14.887 1.00 86.19 89 ALA A C 1
ATOM 687 O O . ALA A 1 89 ? 4.453 6.854 -15.318 1.00 86.19 89 ALA A O 1
ATOM 688 N N . ASN A 1 90 ? 2.340 7.617 -15.333 1.00 86.56 90 ASN A N 1
ATOM 689 C CA . ASN A 1 90 ? 2.540 8.604 -16.400 1.00 86.56 90 ASN A CA 1
ATOM 690 C C . ASN A 1 90 ? 3.503 9.741 -16.017 1.00 86.56 90 ASN A C 1
ATOM 692 O O . ASN A 1 90 ? 4.113 10.345 -16.895 1.00 86.56 90 ASN A O 1
ATOM 696 N N . LEU A 1 91 ? 3.670 10.027 -14.721 1.00 86.12 91 LEU A N 1
ATOM 697 C CA . LEU A 1 91 ? 4.638 11.023 -14.242 1.00 86.12 91 LEU A CA 1
ATOM 698 C C . LEU A 1 91 ? 6.081 10.493 -14.253 1.00 86.12 91 LEU A C 1
ATOM 700 O O . LEU A 1 91 ? 7.032 11.266 -14.124 1.00 86.12 91 LEU A O 1
ATOM 704 N N . ILE A 1 92 ? 6.272 9.180 -14.396 1.00 86.12 92 ILE A N 1
ATOM 705 C CA . ILE A 1 92 ? 7.595 8.568 -14.469 1.00 86.12 92 ILE A CA 1
ATOM 706 C C . ILE A 1 92 ? 8.035 8.542 -15.935 1.00 86.12 92 ILE A C 1
ATOM 708 O O . ILE A 1 92 ? 7.789 7.585 -16.666 1.00 86.12 92 ILE A O 1
ATOM 712 N N . ALA A 1 93 ? 8.715 9.608 -16.352 1.00 82.25 93 ALA A N 1
ATOM 713 C CA . ALA A 1 93 ? 9.283 9.733 -17.692 1.00 82.25 93 ALA A CA 1
ATOM 714 C C . ALA A 1 93 ? 10.206 8.537 -18.043 1.00 82.25 93 ALA A C 1
ATOM 716 O O . ALA A 1 93 ? 11.125 8.193 -17.297 1.00 82.25 93 ALA A O 1
ATOM 717 N N . ASN A 1 94 ? 9.923 7.850 -19.155 1.00 81.56 94 ASN A N 1
ATOM 718 C CA . ASN A 1 94 ? 10.669 6.670 -19.635 1.00 81.56 94 ASN A CA 1
ATOM 719 C C . ASN A 1 94 ? 11.900 7.017 -20.469 1.00 81.56 94 ASN A C 1
ATOM 721 O O . ASN A 1 94 ? 12.724 6.152 -20.738 1.00 81.56 94 ASN A O 1
ATOM 725 N N . ASP A 1 95 ? 12.002 8.274 -20.868 1.00 85.12 95 ASP A N 1
ATOM 726 C CA . ASP A 1 95 ? 13.043 8.864 -21.698 1.00 85.12 95 ASP A CA 1
ATOM 727 C C . ASP A 1 95 ? 14.165 9.515 -20.877 1.00 85.12 95 ASP A C 1
ATOM 729 O O . ASP A 1 95 ? 15.186 9.911 -21.438 1.00 85.12 95 ASP A O 1
ATOM 733 N N . ALA A 1 96 ? 14.010 9.591 -19.553 1.00 86.19 96 ALA A N 1
ATOM 734 C CA . ALA A 1 96 ? 14.993 10.158 -18.644 1.00 86.19 96 ALA A CA 1
ATOM 735 C C . ALA A 1 96 ? 15.495 9.116 -17.626 1.00 86.19 96 ALA A C 1
ATOM 737 O O . ALA A 1 96 ? 14.726 8.264 -17.167 1.00 86.19 96 ALA A O 1
ATOM 738 N N . PRO A 1 97 ? 16.779 9.184 -17.226 1.00 86.94 97 PRO A N 1
ATOM 739 C CA . PRO A 1 97 ? 17.288 8.347 -16.151 1.00 86.94 97 PRO A CA 1
ATOM 740 C C . PRO A 1 97 ? 16.664 8.765 -14.813 1.00 86.94 97 PRO A C 1
ATOM 742 O O . PRO A 1 97 ? 16.470 9.954 -14.550 1.00 86.94 97 PRO A O 1
ATOM 745 N N . LEU A 1 98 ? 16.410 7.794 -13.935 1.00 87.31 98 LEU A N 1
ATOM 746 C CA . LEU A 1 98 ? 15.940 8.051 -12.574 1.00 87.31 98 LEU A CA 1
ATOM 747 C C . LEU A 1 98 ? 16.969 8.811 -11.740 1.00 87.31 98 LEU A C 1
ATOM 749 O O . LEU A 1 98 ? 16.603 9.724 -11.003 1.00 87.31 98 LEU A O 1
ATOM 753 N N . MET A 1 99 ? 18.238 8.426 -11.843 1.00 87.69 99 MET A N 1
ATOM 754 C CA . MET A 1 99 ? 19.354 9.039 -11.128 1.00 87.69 99 MET A CA 1
ATOM 755 C C . MET A 1 99 ? 20.278 9.769 -12.105 1.00 87.69 99 MET A C 1
ATOM 757 O O . MET A 1 99 ? 20.503 9.320 -13.225 1.00 87.69 99 MET A O 1
ATOM 761 N N . LEU A 1 100 ? 20.857 10.881 -11.671 1.00 88.62 100 LEU A N 1
ATOM 762 C CA . LEU A 1 100 ? 21.921 11.605 -12.359 1.00 88.62 100 LEU A CA 1
ATOM 763 C C . LEU A 1 100 ? 23.241 11.390 -11.613 1.00 88.62 100 LEU A C 1
ATOM 765 O O . LEU A 1 100 ? 23.244 11.198 -10.401 1.00 88.62 100 LEU A O 1
ATOM 769 N N . GLY A 1 101 ? 24.367 11.448 -12.323 1.00 85.31 101 GLY A N 1
ATOM 770 C CA . GLY A 1 101 ? 25.700 11.241 -11.746 1.00 85.31 101 GLY A CA 1
ATOM 771 C C . GLY A 1 101 ? 26.206 9.800 -11.868 1.00 85.31 101 GLY A C 1
ATOM 772 O O . GLY A 1 101 ? 25.642 8.981 -12.588 1.00 85.31 101 GLY A O 1
ATOM 773 N N . SER A 1 102 ? 27.319 9.503 -11.197 1.00 82.12 102 SER A N 1
ATOM 774 C CA . SER A 1 102 ? 28.002 8.206 -11.260 1.00 82.12 102 SER A CA 1
ATOM 775 C C . SER A 1 102 ? 28.544 7.812 -9.885 1.00 82.12 102 SER A C 1
ATOM 777 O O . SER A 1 102 ? 28.861 8.674 -9.061 1.00 82.12 102 SER A O 1
ATOM 779 N N . GLY A 1 103 ? 28.643 6.506 -9.627 1.00 77.56 103 GLY A N 1
ATOM 780 C CA . GLY A 1 103 ? 29.166 5.971 -8.368 1.00 77.56 103 GLY A CA 1
ATOM 781 C C . GLY A 1 103 ? 28.365 6.429 -7.145 1.00 77.56 103 GLY A C 1
ATOM 782 O O . GLY A 1 103 ? 27.137 6.393 -7.157 1.00 77.56 103 GLY A O 1
ATOM 783 N N . GLY A 1 104 ? 29.063 6.858 -6.089 1.00 78.62 104 GLY A N 1
ATOM 784 C CA . GLY A 1 104 ? 28.463 7.305 -4.824 1.00 78.62 104 GLY A CA 1
ATOM 785 C C . GLY A 1 104 ? 27.865 8.718 -4.839 1.00 78.62 104 GLY A C 1
ATOM 786 O O . GLY A 1 104 ? 27.305 9.139 -3.834 1.00 78.62 104 GLY A O 1
ATOM 787 N N . SER A 1 105 ? 27.967 9.453 -5.951 1.00 84.19 105 SER A N 1
ATOM 788 C CA . SER A 1 105 ? 27.436 10.821 -6.087 1.00 84.19 105 SER A CA 1
ATOM 789 C C . SER A 1 105 ? 26.134 10.877 -6.892 1.00 84.19 105 SER A C 1
ATOM 791 O O . SER A 1 105 ? 25.831 11.901 -7.502 1.00 84.19 105 SER A O 1
ATOM 793 N N . GLN A 1 106 ? 25.380 9.775 -6.937 1.00 85.44 106 GLN A N 1
ATOM 794 C CA . GLN A 1 106 ? 24.097 9.738 -7.633 1.00 85.44 106 GLN A CA 1
ATOM 795 C C . GLN A 1 106 ? 23.039 10.579 -6.911 1.00 85.44 106 GLN A C 1
ATOM 797 O O . GLN A 1 106 ? 22.879 10.490 -5.694 1.00 85.44 106 GLN A O 1
ATOM 802 N N . THR A 1 107 ? 22.297 11.381 -7.671 1.00 87.62 107 THR A N 1
ATOM 803 C CA . THR A 1 107 ? 21.189 12.206 -7.176 1.00 87.62 107 THR A CA 1
ATOM 804 C C . THR A 1 107 ? 19.917 11.912 -7.960 1.00 87.62 107 THR A C 1
ATOM 806 O O . THR A 1 107 ? 19.970 11.565 -9.137 1.00 87.62 107 THR A O 1
ATOM 809 N N . LEU A 1 108 ? 18.750 12.041 -7.322 1.00 88.25 108 LEU A N 1
ATOM 810 C CA . LEU A 1 108 ? 17.465 11.867 -8.004 1.00 88.25 108 LEU A CA 1
ATOM 811 C C . LEU A 1 108 ? 17.318 12.921 -9.106 1.00 88.25 108 LEU A C 1
ATOM 813 O O . LEU A 1 108 ? 17.457 14.117 -8.848 1.00 88.25 108 LEU A O 1
ATOM 817 N N . ASN A 1 109 ? 16.991 12.481 -10.319 1.00 89.12 109 ASN A N 1
ATOM 818 C CA . ASN A 1 109 ? 16.712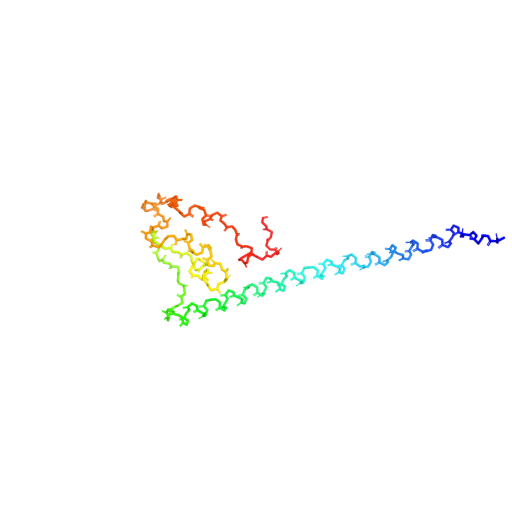 13.381 -11.426 1.00 89.12 109 ASN A CA 1
ATOM 819 C C . ASN A 1 109 ? 15.515 14.292 -11.071 1.00 89.12 109 ASN A C 1
ATOM 821 O O . ASN A 1 109 ? 14.446 13.775 -10.719 1.00 89.12 109 ASN A O 1
ATOM 825 N N . PRO A 1 110 ? 15.656 15.630 -11.181 1.00 89.38 110 PRO A N 1
ATOM 826 C CA . PRO A 1 110 ? 14.595 16.590 -10.885 1.00 89.38 110 PRO A CA 1
ATOM 827 C C . PRO A 1 110 ? 13.243 16.270 -11.535 1.00 89.38 110 PRO A C 1
ATOM 829 O O . PRO A 1 110 ? 12.209 16.486 -10.901 1.00 89.38 110 PRO A O 1
ATOM 832 N N . VAL A 1 111 ? 13.247 15.686 -12.740 1.00 88.69 111 VAL A N 1
ATOM 833 C CA . VAL A 1 111 ? 12.040 15.286 -13.488 1.00 88.69 111 VAL A CA 1
ATOM 834 C C . VAL A 1 111 ? 11.155 14.323 -12.686 1.00 88.69 111 VAL A C 1
ATOM 836 O O . VAL A 1 111 ? 9.932 14.406 -12.742 1.00 88.69 111 VAL A O 1
ATOM 839 N N . HIS A 1 112 ? 11.753 13.447 -11.878 1.00 88.19 112 HIS A N 1
ATOM 840 C CA . HIS A 1 112 ? 11.028 12.425 -11.118 1.00 88.19 112 HIS A CA 1
ATOM 841 C C . HIS A 1 112 ? 10.760 12.811 -9.663 1.00 88.19 112 HIS A C 1
ATOM 843 O O . HIS A 1 112 ? 10.175 12.026 -8.918 1.00 88.19 112 HIS A O 1
ATOM 849 N N . THR A 1 113 ? 11.155 14.011 -9.231 1.00 85.75 113 THR A N 1
ATOM 850 C CA . THR A 1 113 ? 11.010 14.436 -7.827 1.00 85.75 113 THR A CA 1
ATOM 851 C C . THR A 1 113 ? 9.562 14.462 -7.356 1.00 85.75 113 THR A C 1
ATOM 853 O O . THR A 1 113 ? 9.295 14.117 -6.207 1.00 85.75 113 THR A O 1
ATOM 856 N N . MET A 1 114 ? 8.622 14.828 -8.229 1.00 84.69 114 MET A N 1
ATOM 857 C CA . MET A 1 114 ? 7.197 14.813 -7.899 1.00 84.69 114 MET A CA 1
ATOM 858 C C . MET A 1 114 ? 6.697 13.383 -7.686 1.00 84.69 114 MET A C 1
ATOM 860 O O . MET A 1 114 ? 6.134 13.085 -6.635 1.00 84.69 114 MET A O 1
ATOM 864 N N . ALA A 1 115 ? 6.977 12.482 -8.631 1.00 86.75 115 ALA A N 1
ATOM 865 C CA . ALA A 1 115 ? 6.575 11.083 -8.525 1.00 86.75 115 ALA A CA 1
ATOM 866 C C . ALA A 1 115 ? 7.201 10.405 -7.291 1.00 86.75 115 ALA A C 1
ATOM 868 O O . ALA A 1 115 ? 6.503 9.737 -6.535 1.00 86.75 115 ALA A O 1
ATOM 869 N N . ALA A 1 116 ? 8.486 10.656 -7.021 1.00 85.81 116 ALA A N 1
ATOM 870 C CA . ALA A 1 116 ? 9.212 10.069 -5.895 1.00 85.81 116 ALA A CA 1
ATOM 871 C C . ALA A 1 116 ? 8.730 10.552 -4.515 1.00 85.81 116 ALA A C 1
ATOM 873 O O . ALA A 1 116 ? 8.832 9.813 -3.540 1.00 8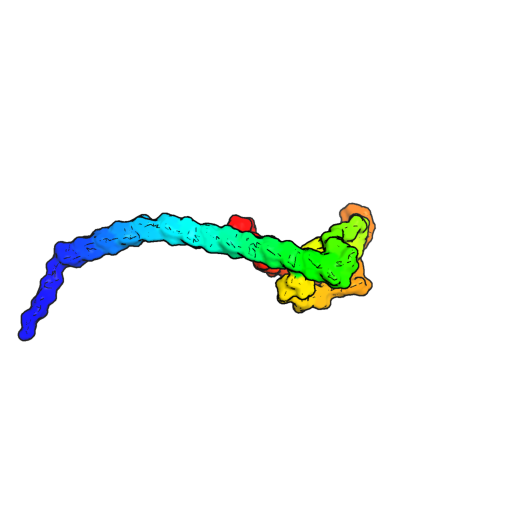5.81 116 ALA A O 1
ATOM 874 N N . LYS A 1 117 ? 8.200 11.779 -4.411 1.00 86.81 117 LYS A N 1
ATOM 875 C CA . LYS A 1 117 ? 7.627 12.312 -3.161 1.00 86.81 117 LYS A CA 1
ATOM 876 C C . LYS A 1 117 ? 6.209 11.815 -2.886 1.00 86.81 117 LYS A C 1
ATOM 878 O O . LYS A 1 117 ? 5.684 12.054 -1.800 1.00 86.81 117 LYS A O 1
ATOM 883 N N . THR A 1 118 ? 5.566 11.177 -3.861 1.00 88.12 118 THR A N 1
ATOM 884 C CA . THR A 1 118 ? 4.166 10.779 -3.733 1.00 88.12 118 THR A CA 1
ATOM 885 C C . THR A 1 118 ? 4.075 9.513 -2.891 1.00 88.12 118 THR A C 1
ATOM 887 O O . THR A 1 118 ? 4.509 8.441 -3.304 1.00 88.12 118 THR A O 1
ATOM 890 N N . ILE A 1 119 ? 3.502 9.635 -1.697 1.00 86.19 119 ILE A N 1
ATOM 891 C CA . ILE A 1 119 ? 3.249 8.491 -0.827 1.00 86.19 119 ILE A CA 1
ATOM 892 C C . ILE A 1 119 ? 1.994 7.782 -1.324 1.00 86.19 119 ILE A C 1
ATOM 894 O O . ILE A 1 119 ? 0.940 8.400 -1.461 1.00 86.19 119 ILE A O 1
ATOM 898 N N . ILE A 1 120 ? 2.103 6.478 -1.564 1.00 87.62 120 ILE A N 1
ATOM 899 C CA . ILE A 1 120 ? 0.985 5.647 -2.003 1.00 87.62 120 ILE A CA 1
ATOM 900 C C . ILE A 1 120 ? 0.510 4.837 -0.790 1.00 87.62 120 ILE A C 1
ATOM 902 O O . ILE A 1 120 ? 1.188 3.878 -0.410 1.00 87.62 120 ILE A O 1
ATOM 906 N N . PRO A 1 121 ? -0.655 5.160 -0.191 1.00 85.12 121 PRO A N 1
ATOM 907 C CA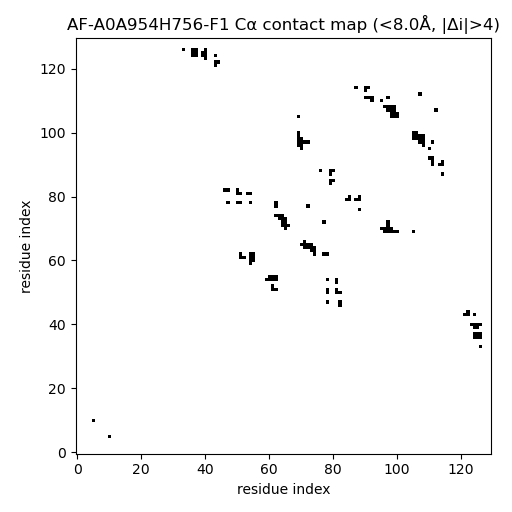 . PRO A 1 121 ? -1.154 4.451 0.989 1.00 85.12 121 PRO A CA 1
ATOM 908 C C . PRO A 1 121 ? -1.364 2.956 0.746 1.00 85.12 121 PRO A C 1
ATOM 910 O O . PRO A 1 121 ? -1.334 2.169 1.678 1.00 85.12 121 PRO A O 1
ATOM 913 N N . PHE A 1 122 ? -1.553 2.557 -0.512 1.00 86.81 122 PHE A N 1
ATOM 914 C CA . PHE A 1 122 ? -1.676 1.162 -0.917 1.00 86.81 122 PHE A CA 1
ATOM 915 C C . PHE A 1 122 ? -0.443 0.311 -0.564 1.00 86.81 122 PHE A C 1
ATOM 917 O O . PHE A 1 122 ? -0.598 -0.838 -0.158 1.00 86.81 122 PHE A O 1
ATOM 924 N N . TYR A 1 123 ? 0.765 0.877 -0.660 1.00 88.31 123 TYR A N 1
ATOM 925 C CA . TYR A 1 123 ? 2.008 0.177 -0.319 1.00 88.31 123 TYR A CA 1
ATOM 926 C C . TYR A 1 123 ? 2.361 0.232 1.168 1.00 88.31 123 TYR A C 1
ATOM 928 O O . TYR A 1 123 ? 3.317 -0.415 1.584 1.00 88.31 123 TYR A O 1
ATOM 936 N N . MET A 1 124 ? 1.600 0.976 1.971 1.00 87.69 124 MET A N 1
ATOM 937 C CA . MET A 1 124 ? 1.802 1.056 3.412 1.00 87.69 124 MET A CA 1
ATOM 938 C C . MET A 1 124 ? 0.689 0.303 4.127 1.00 87.69 124 MET A C 1
ATOM 940 O O . MET A 1 124 ? -0.492 0.422 3.792 1.00 87.69 124 MET A O 1
ATOM 944 N N . CYS A 1 125 ? 1.045 -0.479 5.138 1.00 87.75 125 CYS A N 1
ATOM 945 C CA . CYS A 1 125 ? 0.030 -1.079 5.980 1.00 87.75 125 CYS A CA 1
ATOM 946 C C . CYS A 1 125 ? -0.460 -0.043 7.000 1.00 87.75 125 CYS A C 1
ATOM 948 O O . CYS A 1 125 ? 0.358 0.622 7.619 1.00 87.75 125 CYS A O 1
ATOM 950 N N . PRO A 1 126 ? -1.776 0.085 7.257 1.00 83.50 126 PRO A N 1
ATOM 951 C CA . PRO A 1 126 ? -2.294 1.037 8.250 1.00 83.50 126 PRO A CA 1
ATOM 952 C C . PRO A 1 126 ? -1.801 0.802 9.690 1.00 83.50 126 PRO A C 1
ATOM 954 O O . PRO A 1 126 ? -2.085 1.612 10.570 1.00 83.50 126 PRO A O 1
ATOM 957 N N . SER A 1 127 ? -1.150 -0.339 9.938 1.00 78.81 127 SER A N 1
ATOM 958 C CA . SER A 1 127 ? -0.497 -0.692 11.203 1.00 78.81 127 SER A CA 1
ATOM 959 C C . SER A 1 127 ? 1.008 -0.379 11.212 1.00 78.81 127 SER A C 1
ATOM 961 O O . SER A 1 127 ? 1.594 -0.367 12.292 1.00 78.81 127 SER A O 1
ATOM 963 N N . ASP A 1 128 ? 1.625 -0.133 10.050 1.00 76.44 128 ASP A N 1
ATOM 964 C CA . ASP A 1 128 ? 2.968 0.441 9.964 1.00 76.44 128 ASP A CA 1
ATOM 965 C C . ASP A 1 128 ? 2.812 1.928 10.279 1.00 76.44 128 ASP A C 1
ATOM 967 O O . ASP A 1 128 ? 2.374 2.722 9.447 1.00 76.44 128 ASP A O 1
ATOM 971 N N . ASN A 1 129 ? 3.061 2.296 11.532 1.00 60.00 129 ASN A N 1
ATOM 972 C CA . ASN A 1 129 ? 3.125 3.699 11.916 1.00 60.00 129 ASN A CA 1
ATOM 973 C C . ASN A 1 129 ? 4.177 4.404 11.041 1.00 60.00 129 ASN A C 1
ATOM 975 O O . ASN A 1 129 ? 5.282 3.883 10.883 1.00 60.00 129 ASN A O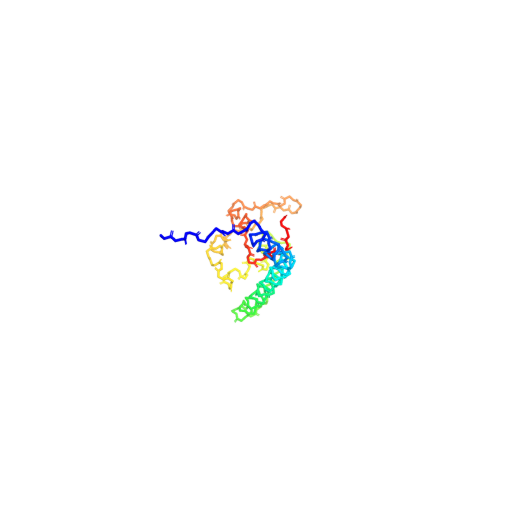 1
ATOM 979 N N . GLY A 1 130 ? 3.821 5.567 10.488 1.00 51.69 130 GLY A N 1
ATOM 980 C CA . GLY A 1 130 ? 4.798 6.506 9.931 1.00 51.69 130 GLY A CA 1
ATOM 981 C C . GLY A 1 130 ? 5.747 7.027 11.001 1.00 51.69 130 GLY A C 1
ATOM 982 O O . GLY A 1 130 ? 5.295 7.173 12.162 1.00 51.69 130 GLY A O 1
#

Radius of gyration: 26.65 Å; Cα contacts (8 Å, |Δi|>4): 97; chains: 1; bounding box: 81×29×64 Å

Sequence (130 aa):
MRKRGFTLIELLVVIAIIAILIALLLPAVQQAREAARRTQCKNNLKQIGLAIHNYESTYSLFPGMAASSTWGRSVHAAILPFVEQANLANLIANDAPLMLGSGGSQTLNPVHTMAAKTIIPFYMCPSDNG

Foldseek 3Di:
DDPPDDDPVNVVVVVVVVVVVVVVVVVVVVVVVVVVLVVLLVVLVVQLVVLQVVLCVVVVDGQDQDPPDLQGDDSVLSSCVSNVNVVLNVLPDNPDGQWDDDDPPTDGDPSCPVSVPDDDCSPPRPPPDD

pLDDT: mean 85.93, std 8.8, range [51.69, 96.19]

Mean predicted aligned error: 9.1 Å